Protein AF-A0A4Q3Y9U6-F1 (afdb_monomer_lite)

Sequence (78 aa):
MTRAMGKPVLIGATEGTSPLQRAYLGSGLFSEDWLQSLIHNHPEMLPVADIEPGFGTLMPVAREVPCGHGYIDNLYVT

pLDDT: mean 87.99, std 11.05, range [46.25, 98.0]

Foldseek 3Di:
DDPPPDFDWDDDPVDDIHTDDDDDAPPPPHHLLNVLVVCLVCVVVDVVCVVPVPADDWHWDDAQPDDPVGTDGTDTDD

Secondary structure (DSSP, 8-state):
-PPP-S--EEE-SSS-EEEPPPPPBTSSSB-HHHHHHHHHH-GGGS-HHHH-TT----EEEEEEEEETTEEEEEEEE-

Radius of gyration: 16.15 Å; chains: 1; bounding box: 33×30×38 Å

Structure (mmCIF, N/CA/C/O backbone):
data_AF-A0A4Q3Y9U6-F1
#
_entry.id   AF-A0A4Q3Y9U6-F1
#
loop_
_atom_site.group_PDB
_atom_site.id
_atom_site.type_symbol
_atom_site.label_atom_id
_atom_site.label_alt_id
_atom_site.label_comp_id
_atom_site.label_asym_id
_atom_site.label_entity_id
_atom_site.label_seq_id
_atom_site.pdbx_PDB_ins_code
_atom_site.Cartn_x
_atom_site.Cartn_y
_atom_site.Cartn_z
_atom_site.occupancy
_atom_site.B_iso_or_equiv
_atom_site.auth_seq_id
_atom_site.auth_comp_id
_atom_site.auth_asym_id
_atom_site.auth_atom_id
_atom_site.pdbx_PDB_model_num
ATOM 1 N N . MET A 1 1 ? -6.207 22.239 -0.115 1.00 46.25 1 MET A N 1
ATOM 2 C CA . MET A 1 1 ? -6.575 20.915 0.428 1.00 46.25 1 MET A CA 1
ATOM 3 C C . MET A 1 1 ? -7.152 21.102 1.818 1.00 46.25 1 MET A C 1
ATOM 5 O O . MET A 1 1 ? -6.429 21.509 2.720 1.00 46.25 1 MET A O 1
ATOM 9 N N . THR A 1 2 ? -8.451 20.884 1.990 1.00 46.25 2 THR A N 1
ATOM 10 C CA . THR A 1 2 ? -9.109 20.998 3.296 1.00 46.25 2 THR A CA 1
ATOM 11 C C . THR A 1 2 ? -8.751 19.759 4.114 1.00 46.25 2 THR A C 1
ATOM 13 O O . THR A 1 2 ? -9.039 18.645 3.684 1.00 46.25 2 THR A O 1
ATOM 16 N N . ARG A 1 3 ? -8.070 19.923 5.260 1.00 61.66 3 ARG A N 1
ATOM 17 C CA . ARG A 1 3 ? -7.849 18.812 6.206 1.00 61.66 3 ARG A CA 1
ATOM 18 C C . ARG A 1 3 ? -9.214 18.224 6.556 1.00 61.66 3 ARG A C 1
ATOM 20 O O . ARG A 1 3 ? -10.111 18.983 6.915 1.00 61.66 3 ARG A O 1
ATOM 27 N N . ALA A 1 4 ? -9.353 16.902 6.474 1.00 61.03 4 ALA A N 1
ATOM 28 C CA . ALA A 1 4 ? -10.527 16.214 6.995 1.00 61.03 4 ALA A CA 1
ATOM 29 C C . ALA A 1 4 ? -10.772 16.683 8.441 1.00 61.03 4 ALA A C 1
ATOM 31 O O . ALA A 1 4 ? -9.892 16.561 9.298 1.00 61.03 4 ALA A O 1
ATOM 32 N N . MET A 1 5 ? -11.925 17.307 8.687 1.00 60.78 5 MET A N 1
ATOM 33 C CA . MET A 1 5 ? -12.284 17.815 10.007 1.00 60.78 5 MET A CA 1
ATOM 34 C C . MET A 1 5 ? -12.912 16.672 10.809 1.00 60.78 5 MET A C 1
ATOM 36 O O . MET A 1 5 ? -14.069 16.330 10.601 1.00 60.78 5 MET A O 1
ATOM 40 N N . GLY A 1 6 ? -12.129 16.053 11.697 1.00 77.31 6 GLY A N 1
ATOM 41 C CA . GLY A 1 6 ? -12.589 14.993 12.600 1.00 77.31 6 GLY A CA 1
ATOM 42 C C . GLY A 1 6 ? -11.450 14.093 13.084 1.00 77.31 6 GLY A C 1
ATOM 43 O O . GLY A 1 6 ? -10.433 13.948 12.405 1.00 77.31 6 GLY A O 1
ATOM 44 N N . LYS A 1 7 ? -11.600 13.493 14.271 1.00 83.94 7 LYS A N 1
ATOM 45 C CA . LYS A 1 7 ? -10.701 12.431 14.747 1.00 83.94 7 LYS A CA 1
ATOM 46 C C . LYS A 1 7 ? -11.287 11.091 14.286 1.00 83.94 7 LYS A C 1
ATOM 48 O O . LYS A 1 7 ? -12.412 10.807 14.689 1.00 83.94 7 LYS A O 1
ATOM 53 N N . PRO A 1 8 ? -10.588 10.295 13.454 1.00 88.19 8 PRO A N 1
ATOM 54 C CA . PRO A 1 8 ? -11.096 8.993 13.031 1.00 88.19 8 PRO A CA 1
ATOM 55 C C . PRO A 1 8 ? -11.422 8.121 14.249 1.00 88.19 8 PRO A C 1
ATOM 57 O O . PRO A 1 8 ? -10.696 8.163 15.245 1.00 88.19 8 PRO A O 1
A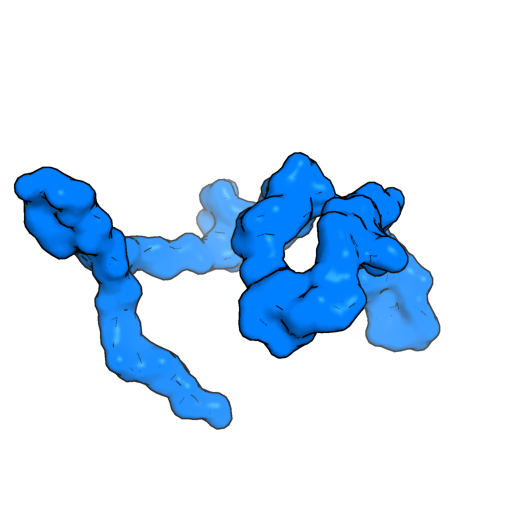TOM 60 N N . VAL A 1 9 ? -12.508 7.355 14.184 1.00 91.12 9 VAL A N 1
ATOM 61 C CA . VAL A 1 9 ? -12.951 6.454 15.257 1.00 91.12 9 VAL A CA 1
ATOM 62 C C . VAL A 1 9 ? -13.142 5.048 14.700 1.00 91.12 9 VAL A C 1
ATOM 64 O O . VAL A 1 9 ? -13.644 4.881 13.592 1.00 91.12 9 VAL A O 1
ATOM 67 N N . LEU A 1 10 ? -12.736 4.045 15.468 1.00 90.25 10 LEU A N 1
ATOM 68 C CA . LEU A 1 10 ? -13.055 2.645 15.243 1.00 90.25 10 LEU A CA 1
ATOM 69 C C . LEU A 1 10 ? -14.356 2.331 15.985 1.00 90.25 10 LEU A C 1
ATOM 71 O O . LEU A 1 10 ? -14.480 2.618 17.176 1.00 90.25 10 LEU A O 1
ATOM 75 N N . ILE A 1 11 ? -15.328 1.761 15.279 1.00 90.19 11 ILE A N 1
ATOM 76 C CA . ILE A 1 11 ? -16.607 1.333 15.851 1.00 90.19 11 ILE A CA 1
ATOM 77 C C . ILE A 1 11 ? -16.518 -0.176 16.070 1.00 90.19 11 ILE A C 1
ATOM 79 O O . ILE A 1 11 ? -16.348 -0.926 15.108 1.00 90.19 11 ILE A O 1
ATOM 83 N N . GLY A 1 12 ? -16.575 -0.618 17.326 1.00 88.25 12 GLY A N 1
ATOM 84 C CA . GLY A 1 12 ? -16.567 -2.041 17.652 1.00 88.25 12 GLY A CA 1
ATOM 85 C C . GLY A 1 12 ? -17.890 -2.711 17.275 1.00 88.25 12 GLY A C 1
ATOM 86 O O . GLY A 1 12 ? -18.950 -2.099 17.371 1.00 88.25 12 GLY A O 1
ATOM 87 N N . ALA A 1 13 ? -17.841 -3.984 16.875 1.00 81.62 13 ALA A N 1
AT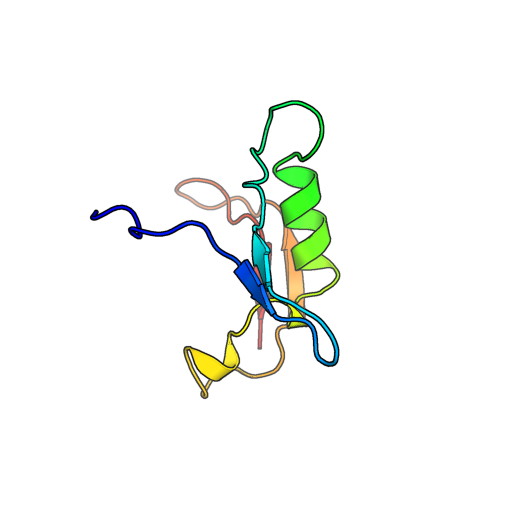OM 88 C CA . ALA A 1 13 ? -19.036 -4.750 16.503 1.00 81.62 13 ALA A CA 1
ATOM 89 C C . ALA A 1 13 ? -20.013 -4.967 17.678 1.00 81.62 13 ALA A C 1
ATOM 91 O O . ALA A 1 13 ? -21.211 -5.128 17.461 1.00 81.62 13 ALA A O 1
ATOM 92 N N . THR A 1 14 ? -19.504 -4.975 18.914 1.00 77.44 14 THR A N 1
ATOM 93 C CA . THR A 1 14 ? -20.284 -5.235 20.136 1.00 77.44 14 THR A CA 1
ATOM 94 C C . THR A 1 14 ? -20.162 -4.136 21.190 1.00 77.44 14 THR A C 1
ATOM 96 O O . THR A 1 14 ? -21.087 -3.962 21.976 1.00 77.44 14 THR A O 1
ATOM 99 N N . GLU A 1 15 ? -19.068 -3.365 21.211 1.00 71.56 15 GLU A N 1
ATOM 100 C CA . GLU A 1 15 ? -18.861 -2.299 22.196 1.00 71.56 15 GLU A CA 1
ATOM 101 C C . GLU A 1 15 ? -18.175 -1.067 21.600 1.00 71.56 15 GLU A C 1
ATOM 103 O O . GLU A 1 15 ? -17.093 -1.166 21.024 1.00 71.56 15 GLU A O 1
ATOM 108 N N . GLY A 1 16 ? -18.792 0.096 21.845 1.00 83.31 16 GLY A N 1
ATOM 109 C CA . GLY A 1 16 ? -18.164 1.417 21.890 1.00 83.31 16 GLY A CA 1
ATOM 110 C C . GLY A 1 16 ? -17.514 1.961 20.611 1.00 83.31 16 GLY A C 1
ATOM 111 O O . GLY A 1 16 ? -17.257 1.279 19.623 1.00 83.31 16 GLY A O 1
ATOM 112 N N . THR A 1 17 ? -17.216 3.258 20.654 1.00 90.00 17 THR A N 1
ATOM 113 C CA . THR A 1 17 ? -16.367 3.931 19.667 1.00 90.00 17 THR A CA 1
ATOM 114 C C . THR A 1 17 ? -15.019 4.239 20.304 1.00 90.00 17 THR A C 1
ATOM 116 O O . THR A 1 17 ? -14.981 4.908 21.339 1.00 90.00 17 THR A O 1
ATOM 119 N N . SER A 1 18 ? -13.916 3.810 19.692 1.00 90.44 18 SER A N 1
ATOM 120 C CA . SER A 1 18 ? -12.566 4.147 20.146 1.00 90.44 18 SER A CA 1
ATOM 121 C C . SER A 1 18 ? -11.893 5.115 19.166 1.00 90.44 18 SER A C 1
ATOM 123 O O . SER A 1 18 ? -11.879 4.884 17.960 1.00 90.44 18 SER A O 1
ATOM 125 N N . PRO A 1 19 ? -11.352 6.252 19.630 1.00 89.88 19 PRO A N 1
ATOM 126 C CA . PRO A 1 19 ? -10.707 7.202 18.739 1.00 89.88 19 PRO A CA 1
ATOM 127 C C . PRO A 1 19 ? -9.337 6.689 18.291 1.00 89.88 19 PRO A C 1
ATOM 129 O O . PRO A 1 19 ? -8.487 6.360 19.117 1.00 89.88 19 PRO A O 1
ATOM 132 N N . LEU A 1 20 ? -9.086 6.705 16.985 1.00 89.19 20 LEU A N 1
ATOM 133 C CA . LEU A 1 20 ? -7.803 6.325 16.410 1.00 89.19 20 LEU A CA 1
ATOM 134 C C . LEU A 1 20 ? -6.755 7.421 16.634 1.00 89.19 20 LEU A C 1
ATOM 136 O O . LEU A 1 20 ? -7.049 8.624 16.676 1.00 89.19 20 LEU A O 1
ATOM 140 N N . GLN A 1 21 ? -5.506 6.991 16.779 1.00 85.31 21 GLN A N 1
ATOM 141 C CA . GLN A 1 21 ? -4.344 7.870 16.801 1.00 85.31 21 GLN A CA 1
ATOM 142 C C . GLN A 1 21 ? -3.668 7.843 15.434 1.00 85.31 21 GLN A C 1
ATOM 144 O O . GLN A 1 21 ? -3.529 6.793 14.813 1.00 85.31 21 GLN A O 1
ATOM 149 N N . ARG A 1 22 ? -3.248 9.016 14.957 1.00 83.62 22 ARG A N 1
ATOM 150 C CA . ARG A 1 22 ? -2.484 9.115 13.715 1.00 83.62 22 ARG A CA 1
ATOM 151 C C . ARG A 1 22 ? -1.121 8.455 13.916 1.00 83.62 22 ARG A C 1
ATOM 153 O O . ARG A 1 22 ? -0.357 8.897 14.770 1.00 83.62 22 ARG A O 1
ATOM 160 N N . ALA A 1 23 ? -0.808 7.465 13.088 1.00 82.00 23 ALA A N 1
ATOM 161 C CA . ALA A 1 23 ? 0.557 6.994 12.918 1.00 82.00 23 ALA A CA 1
ATOM 162 C C . ALA A 1 23 ? 1.349 8.051 12.134 1.00 82.00 23 ALA A C 1
ATOM 164 O O . ALA A 1 23 ? 0.946 8.458 11.042 1.00 82.00 23 ALA A O 1
ATOM 165 N N . TYR A 1 24 ? 2.445 8.538 12.712 1.00 82.44 24 TYR A N 1
ATOM 166 C CA . TYR A 1 24 ? 3.394 9.393 12.008 1.00 82.44 24 TYR A CA 1
ATOM 167 C C . TYR A 1 24 ? 4.502 8.514 11.435 1.00 82.44 24 TYR A C 1
ATOM 169 O O . TYR A 1 24 ? 5.113 7.732 12.162 1.00 82.44 24 TYR A O 1
ATOM 177 N N . LEU A 1 25 ? 4.743 8.636 10.131 1.00 81.00 25 LEU A N 1
ATOM 178 C CA . LEU A 1 25 ? 5.873 7.981 9.483 1.00 81.00 25 LEU A CA 1
ATOM 179 C C . LEU A 1 25 ? 7.163 8.731 9.840 1.00 81.00 25 LEU A C 1
ATOM 181 O O . LEU A 1 25 ? 7.159 9.956 9.971 1.00 81.00 25 LEU A O 1
ATOM 185 N N . GLY A 1 26 ? 8.259 8.000 10.027 1.00 72.00 26 GLY A N 1
ATOM 186 C CA . GLY A 1 26 ? 9.586 8.573 10.280 1.00 72.00 26 GLY A CA 1
ATOM 187 C C . GLY A 1 26 ? 9.873 8.960 11.737 1.00 72.00 26 GLY A C 1
ATOM 188 O O . GLY A 1 26 ? 10.999 9.335 12.044 1.00 72.00 26 GLY A O 1
ATOM 189 N N . SER A 1 27 ? 8.917 8.813 12.665 1.00 72.75 27 SER A N 1
ATOM 190 C CA . SER A 1 27 ? 9.128 9.059 14.105 1.00 72.75 27 SER A CA 1
ATOM 191 C C . SER A 1 27 ? 9.599 7.817 14.887 1.00 72.75 27 SER A C 1
ATOM 193 O O . SER A 1 27 ? 9.402 7.737 16.098 1.00 72.75 27 SER A O 1
ATOM 195 N N . GLY A 1 28 ? 10.174 6.823 14.199 1.00 71.50 28 GLY A N 1
ATOM 196 C CA . GLY A 1 28 ? 10.816 5.634 14.782 1.00 71.50 28 GLY A CA 1
ATOM 197 C C . GLY A 1 2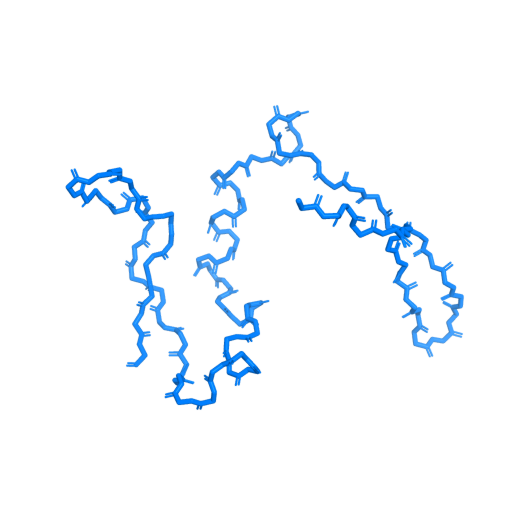8 ? 9.939 4.383 14.939 1.00 71.50 28 GLY A C 1
ATOM 198 O O . GLY A 1 28 ? 10.478 3.284 14.943 1.00 71.50 28 GLY A O 1
ATOM 199 N N . LEU A 1 29 ? 8.610 4.520 15.026 1.00 78.19 29 LEU A N 1
ATOM 200 C CA . LEU A 1 29 ? 7.682 3.377 15.160 1.00 78.19 29 LEU A CA 1
ATOM 201 C C . LEU A 1 29 ? 7.217 2.808 13.814 1.00 78.19 29 LEU A C 1
ATOM 203 O O . LEU A 1 29 ? 7.076 1.599 13.673 1.00 78.19 29 LEU A O 1
ATOM 207 N N . PHE A 1 30 ? 6.992 3.678 12.830 1.00 84.94 30 PHE A N 1
ATOM 208 C CA . PHE A 1 30 ? 6.555 3.306 11.488 1.00 84.94 30 PHE A CA 1
ATOM 209 C C . PHE A 1 30 ? 7.438 4.029 10.470 1.00 84.94 30 PHE A C 1
ATOM 211 O O . PHE A 1 30 ? 7.584 5.253 10.530 1.00 84.94 30 PHE A O 1
ATOM 218 N N . SER A 1 31 ? 8.058 3.281 9.561 1.00 90.06 31 SER A N 1
ATOM 219 C CA . SER A 1 31 ? 8.829 3.823 8.440 1.00 90.06 31 SER A CA 1
ATOM 220 C C . SER A 1 31 ? 8.025 3.737 7.146 1.00 90.06 31 SER A C 1
ATOM 222 O O . SER A 1 31 ? 7.039 3.005 7.050 1.00 90.06 31 SER A O 1
ATOM 224 N N . GLU A 1 32 ? 8.450 4.498 6.144 1.00 90.25 32 GLU A N 1
ATOM 225 C CA . GLU A 1 32 ? 7.894 4.395 4.797 1.00 90.25 32 GLU A CA 1
ATOM 226 C C . GLU A 1 32 ? 8.155 3.010 4.195 1.00 90.25 32 GLU A C 1
ATOM 228 O O . GLU A 1 32 ? 7.214 2.369 3.744 1.00 90.25 32 GLU A O 1
ATOM 233 N N . ASP A 1 33 ? 9.371 2.472 4.342 1.00 92.81 33 ASP A N 1
ATOM 234 C CA . ASP A 1 33 ? 9.693 1.094 3.946 1.00 92.81 33 ASP A CA 1
ATOM 235 C C . ASP A 1 33 ? 8.786 0.046 4.619 1.00 92.81 33 ASP A C 1
ATOM 237 O O . ASP A 1 33 ? 8.341 -0.901 3.968 1.00 92.81 33 ASP A O 1
ATOM 241 N N . TRP A 1 34 ? 8.449 0.225 5.903 1.00 92.69 34 TRP A N 1
ATOM 242 C CA . TRP A 1 34 ? 7.516 -0.661 6.603 1.00 92.69 34 TRP A CA 1
ATOM 243 C C . TRP A 1 34 ? 6.124 -0.611 5.974 1.00 92.69 34 TRP A C 1
ATOM 245 O O . TRP A 1 34 ? 5.537 -1.658 5.698 1.00 92.69 34 TRP A O 1
ATOM 255 N N . LEU A 1 35 ? 5.604 0.593 5.722 1.00 93.12 35 LEU A N 1
ATOM 256 C CA . LEU A 1 35 ? 4.284 0.767 5.123 1.00 93.12 35 LEU A CA 1
ATOM 257 C C . LEU A 1 35 ? 4.255 0.198 3.702 1.00 93.12 35 LEU A C 1
ATOM 259 O O . LEU A 1 35 ? 3.339 -0.543 3.352 1.00 93.12 35 LEU A O 1
ATOM 263 N N . GLN A 1 36 ? 5.275 0.499 2.902 1.00 95.38 36 GLN A N 1
ATOM 264 C CA . GLN A 1 36 ? 5.395 -0.028 1.553 1.00 95.38 36 GLN A CA 1
ATOM 265 C C . GLN A 1 36 ? 5.475 -1.557 1.556 1.00 95.38 36 GLN A C 1
ATOM 267 O O . GLN A 1 36 ? 4.760 -2.180 0.779 1.00 95.38 36 GLN A O 1
ATOM 272 N N . SER A 1 37 ? 6.280 -2.162 2.442 1.00 96.62 37 SER A N 1
ATOM 273 C CA . SER A 1 37 ? 6.373 -3.622 2.609 1.00 96.62 37 SER A CA 1
ATOM 274 C C . SER A 1 37 ? 5.032 -4.241 2.989 1.00 96.62 37 SER A C 1
ATOM 276 O O . SER A 1 37 ? 4.649 -5.277 2.449 1.00 96.62 37 SER A O 1
ATOM 278 N N . LEU A 1 38 ? 4.316 -3.611 3.9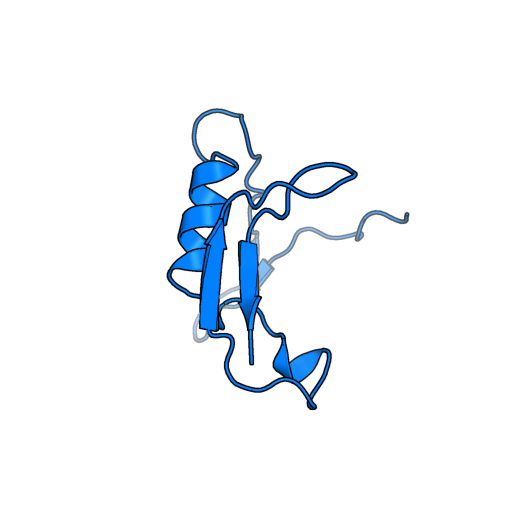23 1.00 95.94 38 LEU A N 1
ATOM 279 C CA . LEU A 1 38 ? 3.018 -4.075 4.397 1.00 95.94 38 LEU A CA 1
ATOM 280 C C . LEU A 1 38 ? 2.011 -4.125 3.239 1.00 95.94 38 LEU A C 1
ATOM 282 O O . LEU A 1 38 ? 1.410 -5.169 3.006 1.00 95.94 38 LEU A O 1
ATOM 286 N N . ILE A 1 39 ? 1.884 -3.037 2.476 1.00 96.31 39 ILE A N 1
ATOM 287 C CA . ILE A 1 39 ? 0.964 -2.944 1.328 1.00 96.31 39 ILE A CA 1
ATOM 288 C C . ILE A 1 39 ? 1.410 -3.854 0.172 1.00 96.31 39 ILE A C 1
ATOM 290 O O . ILE A 1 39 ? 0.577 -4.431 -0.523 1.00 96.31 39 ILE A O 1
ATOM 294 N N . HIS A 1 40 ? 2.714 -4.043 -0.025 1.00 97.81 40 HIS A N 1
ATOM 295 C CA . HIS A 1 40 ? 3.228 -4.974 -1.029 1.00 97.81 40 HIS A CA 1
ATOM 296 C C . HIS A 1 40 ? 2.820 -6.419 -0.743 1.00 97.81 40 HIS A C 1
ATOM 298 O O . HIS A 1 40 ? 2.408 -7.135 -1.648 1.00 97.81 40 HIS A O 1
ATOM 304 N N . ASN A 1 41 ? 2.924 -6.837 0.521 1.00 97.81 41 ASN A N 1
ATOM 305 C CA . ASN A 1 41 ? 2.614 -8.203 0.944 1.00 97.81 41 ASN A CA 1
ATOM 306 C C . ASN A 1 41 ? 1.109 -8.460 1.106 1.00 97.81 41 ASN A C 1
ATOM 308 O O . ASN A 1 41 ? 0.692 -9.614 1.075 1.00 97.81 41 ASN A O 1
ATOM 312 N N . HIS A 1 42 ? 0.320 -7.399 1.281 1.00 97.19 42 HIS A N 1
ATOM 313 C CA . HIS A 1 42 ? -1.128 -7.454 1.478 1.00 97.19 42 HIS A CA 1
ATOM 314 C C . HIS A 1 42 ? -1.848 -6.451 0.558 1.00 97.19 42 HIS A C 1
ATOM 316 O O . HIS A 1 42 ? -2.441 -5.476 1.037 1.00 97.19 42 HIS A O 1
ATOM 322 N N . PRO A 1 43 ? -1.787 -6.633 -0.774 1.00 95.25 43 PRO A N 1
ATOM 323 C CA . PRO A 1 43 ? -2.417 -5.721 -1.730 1.00 95.25 43 PRO A CA 1
ATOM 324 C C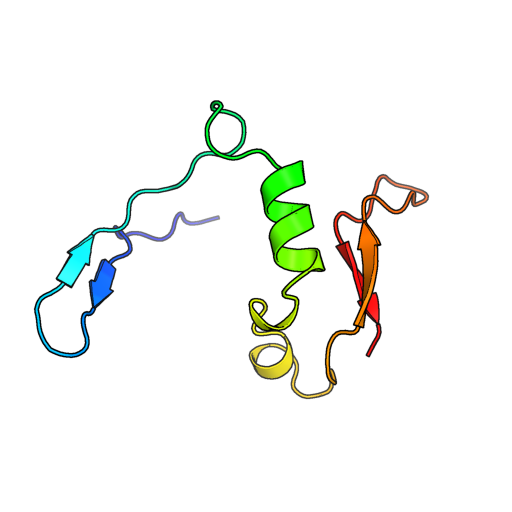 . PRO A 1 43 ? -3.931 -5.562 -1.516 1.00 95.25 43 PRO A C 1
ATOM 326 O O . PRO A 1 43 ? -4.487 -4.516 -1.845 1.00 95.25 43 PRO A O 1
ATOM 329 N N . GLU A 1 44 ? -4.594 -6.558 -0.921 1.00 93.62 44 GLU A N 1
ATOM 330 C CA . GLU A 1 44 ? -6.019 -6.551 -0.576 1.00 93.62 44 GLU A CA 1
ATOM 331 C C . GLU A 1 44 ? -6.420 -5.455 0.421 1.00 93.62 44 GLU A C 1
ATOM 333 O O . GLU A 1 44 ? -7.601 -5.139 0.544 1.00 93.62 44 GLU A O 1
ATOM 338 N N . MET A 1 45 ? -5.458 -4.846 1.124 1.00 93.31 45 MET A N 1
ATOM 339 C CA . MET A 1 45 ? -5.732 -3.692 1.987 1.00 93.31 45 MET A CA 1
ATOM 340 C C . MET A 1 45 ? -6.097 -2.434 1.195 1.00 93.31 45 MET A C 1
ATOM 342 O O . MET A 1 45 ? -6.650 -1.492 1.768 1.00 93.31 45 MET A O 1
ATOM 346 N N . LEU A 1 46 ? -5.754 -2.382 -0.096 1.00 92.75 46 LEU A N 1
ATOM 347 C CA . LEU A 1 46 ? -6.102 -1.268 -0.963 1.00 92.75 46 LEU A CA 1
ATOM 348 C C . LEU A 1 46 ? -7.470 -1.525 -1.613 1.00 92.75 46 LEU A C 1
ATOM 350 O O . LEU A 1 46 ? -7.619 -2.507 -2.343 1.00 92.75 46 LEU A O 1
ATOM 354 N N . PRO A 1 47 ? -8.460 -0.632 -1.434 1.00 91.19 47 PRO A N 1
ATOM 355 C CA . PRO A 1 47 ? -9.804 -0.804 -1.985 1.00 91.19 47 PRO A CA 1
ATOM 356 C C . PRO A 1 47 ? -9.850 -0.420 -3.475 1.00 91.19 47 PRO A C 1
ATOM 358 O O . PRO A 1 47 ? -10.631 0.432 -3.890 1.00 91.19 47 PRO A O 1
ATOM 361 N N . VAL A 1 48 ? -8.969 -0.989 -4.302 1.00 91.94 48 VAL A N 1
ATOM 362 C CA . VAL A 1 48 ? -8.818 -0.570 -5.707 1.00 91.94 48 VAL A CA 1
ATOM 363 C C . VAL A 1 48 ? -10.062 -0.878 -6.537 1.00 91.94 48 VAL A C 1
ATOM 365 O O . VAL A 1 48 ? -10.476 -0.026 -7.317 1.00 91.94 48 VAL A O 1
ATOM 368 N N . ALA A 1 49 ? -10.710 -2.023 -6.307 1.00 88.44 49 ALA A N 1
ATOM 369 C CA . ALA A 1 49 ? -11.954 -2.386 -6.990 1.00 88.44 49 ALA A CA 1
ATOM 370 C C . ALA A 1 49 ? -13.126 -1.439 -6.661 1.00 88.44 49 ALA A C 1
ATOM 372 O O . ALA A 1 49 ? -14.006 -1.240 -7.496 1.00 88.44 49 ALA A O 1
ATOM 373 N N . ASP A 1 50 ? -13.128 -0.826 -5.473 1.00 89.38 50 ASP A N 1
ATOM 374 C CA . ASP A 1 50 ? -14.149 0.156 -5.087 1.00 89.38 50 ASP A CA 1
ATOM 375 C C . ASP A 1 50 ? -13.906 1.527 -5.741 1.00 89.38 50 ASP A C 1
ATOM 377 O O . ASP A 1 50 ? -14.837 2.319 -5.894 1.00 89.38 50 ASP A O 1
ATOM 381 N N . ILE A 1 51 ? -12.654 1.823 -6.114 1.00 89.38 51 ILE A N 1
ATOM 382 C CA . ILE A 1 51 ? -12.261 3.071 -6.782 1.00 89.38 51 ILE A CA 1
ATOM 383 C C . ILE A 1 51 ? -12.475 2.961 -8.294 1.00 89.38 51 ILE A C 1
ATOM 385 O O . ILE A 1 51 ? -13.036 3.872 -8.899 1.00 89.38 51 ILE A O 1
ATOM 389 N N . GLU A 1 52 ? -12.023 1.861 -8.896 1.00 92.06 52 GLU A N 1
ATOM 390 C CA . GLU A 1 52 ? -12.153 1.570 -10.324 1.00 92.06 52 GLU A CA 1
ATOM 391 C C . GLU A 1 52 ? -12.487 0.077 -10.512 1.00 92.06 52 GLU A C 1
ATOM 393 O O . GLU A 1 52 ? -11.589 -0.771 -10.466 1.00 92.06 52 GLU A O 1
ATOM 398 N N . PRO A 1 53 ? -13.773 -0.262 -10.730 1.00 86.19 53 PRO A N 1
ATOM 399 C CA . PRO A 1 53 ? -14.232 -1.647 -10.853 1.00 86.19 53 PRO A CA 1
ATOM 400 C C . PRO A 1 53 ? -13.621 -2.425 -12.023 1.00 86.19 53 PRO A C 1
ATOM 402 O O . PRO A 1 53 ? -13.705 -3.652 -12.046 1.00 86.19 53 PRO A O 1
ATOM 405 N N . GLY A 1 54 ? -13.035 -1.738 -13.012 1.00 89.25 54 GLY A N 1
ATOM 406 C CA . GLY A 1 54 ? -12.321 -2.372 -14.119 1.00 89.25 54 GLY A CA 1
ATOM 407 C C . GLY A 1 54 ? -10.991 -3.018 -13.722 1.00 89.25 54 GLY A C 1
ATOM 408 O O . GLY A 1 54 ? -10.468 -3.831 -14.487 1.00 89.25 54 GLY A O 1
ATOM 409 N N . PHE A 1 55 ? -10.438 -2.689 -12.551 1.00 87.81 55 PHE A N 1
ATOM 410 C CA . PHE A 1 55 ? -9.213 -3.309 -12.057 1.00 87.81 55 PHE A CA 1
ATOM 411 C C . PHE A 1 55 ? -9.493 -4.656 -11.387 1.00 87.81 55 PHE A C 1
ATOM 413 O O . PHE A 1 55 ? -10.326 -4.778 -10.490 1.00 87.81 55 PHE A O 1
ATOM 420 N N . GLY A 1 56 ? -8.765 -5.679 -11.840 1.00 85.50 56 GLY A N 1
ATOM 421 C CA . GLY A 1 56 ? -8.790 -7.018 -11.260 1.00 85.50 56 GLY A CA 1
ATOM 422 C C . GLY A 1 56 ? -7.997 -7.119 -9.954 1.00 85.50 56 GLY A C 1
ATOM 423 O O . GLY A 1 56 ? -7.668 -6.129 -9.301 1.00 85.50 56 GLY A O 1
ATOM 424 N N . THR A 1 57 ? -7.663 -8.349 -9.565 1.00 90.69 57 THR A N 1
ATOM 425 C CA . THR A 1 57 ? -6.807 -8.596 -8.401 1.00 90.69 57 THR A CA 1
ATOM 426 C C . THR A 1 57 ? -5.426 -7.987 -8.619 1.00 90.69 57 THR A C 1
ATOM 428 O O . THR A 1 57 ? -4.736 -8.332 -9.575 1.00 90.69 57 THR A O 1
ATOM 431 N N . LEU A 1 58 ? -5.007 -7.113 -7.705 1.00 94.44 58 LEU A N 1
ATOM 432 C CA . LEU A 1 58 ? -3.667 -6.543 -7.721 1.00 94.44 58 LEU A CA 1
ATOM 433 C C . LEU A 1 58 ? -2.609 -7.627 -7.492 1.00 94.44 58 LEU A C 1
ATOM 435 O O . LEU A 1 58 ? -2.575 -8.269 -6.441 1.00 94.44 58 LEU A O 1
ATOM 439 N N . MET A 1 59 ? -1.699 -7.768 -8.448 1.00 95.62 59 MET A N 1
ATOM 440 C CA . MET A 1 59 ? -0.485 -8.565 -8.326 1.00 95.62 59 MET A CA 1
ATOM 441 C C . MET A 1 59 ? 0.699 -7.631 -8.029 1.00 95.62 59 MET A C 1
ATOM 443 O O . MET A 1 59 ? 1.069 -6.839 -8.902 1.00 95.62 59 MET A O 1
ATOM 447 N N . PRO A 1 60 ? 1.287 -7.672 -6.818 1.00 97.06 60 PRO A N 1
ATOM 448 C CA . PRO A 1 60 ? 2.472 -6.887 -6.483 1.00 97.06 60 PRO A CA 1
ATOM 449 C C . PRO A 1 60 ? 3.673 -7.375 -7.299 1.00 97.06 60 PRO A C 1
ATOM 451 O O . PRO A 1 60 ? 3.981 -8.565 -7.305 1.00 97.06 60 PRO A O 1
ATOM 454 N N . VAL A 1 61 ? 4.352 -6.459 -7.994 1.00 97.88 61 VAL A N 1
ATOM 455 C CA . VAL A 1 61 ? 5.484 -6.789 -8.882 1.00 97.88 61 VAL A CA 1
ATOM 456 C C . VAL A 1 61 ? 6.810 -6.347 -8.285 1.00 97.88 61 VAL A C 1
ATOM 458 O O . VAL A 1 61 ? 7.771 -7.113 -8.265 1.00 97.88 61 VAL A O 1
ATOM 461 N N . ALA A 1 62 ? 6.883 -5.099 -7.826 1.00 98.00 62 ALA A N 1
ATOM 462 C CA . ALA A 1 62 ? 8.113 -4.523 -7.299 1.00 98.00 62 ALA A CA 1
ATOM 463 C C . ALA A 1 62 ? 7.829 -3.350 -6.357 1.00 98.00 62 ALA A C 1
ATOM 465 O O . ALA A 1 62 ? 6.754 -2.749 -6.398 1.00 98.00 62 ALA A O 1
ATOM 466 N N . ARG A 1 63 ? 8.827 -3.023 -5.534 1.00 97.69 63 ARG A N 1
ATOM 467 C CA . ARG A 1 63 ? 8.884 -1.789 -4.749 1.00 97.69 63 ARG A CA 1
ATOM 468 C C . ARG A 1 63 ? 9.995 -0.892 -5.259 1.00 97.69 63 ARG A C 1
ATOM 470 O O . ARG A 1 63 ? 10.971 -1.414 -5.796 1.00 97.69 63 ARG A O 1
ATOM 477 N N . GLU A 1 64 ? 9.851 0.413 -5.056 1.00 97.12 64 GLU A N 1
ATOM 478 C CA . GLU A 1 64 ? 10.882 1.410 -5.373 1.00 97.12 64 GLU A CA 1
ATOM 479 C C . GLU A 1 64 ? 11.388 1.282 -6.823 1.00 97.12 64 GLU A C 1
ATOM 481 O O . GLU A 1 64 ? 12.583 1.136 -7.093 1.00 97.12 64 GLU A O 1
ATOM 486 N N . VAL A 1 65 ? 10.465 1.286 -7.790 1.00 97.69 65 VAL A N 1
ATOM 487 C CA . VAL A 1 65 ? 10.806 1.121 -9.212 1.00 97.69 65 VAL A CA 1
ATOM 488 C C . VAL A 1 65 ? 11.302 2.450 -9.785 1.00 97.69 65 VAL A C 1
ATOM 490 O O . VAL A 1 65 ? 10.515 3.400 -9.851 1.00 97.69 65 VAL A O 1
ATOM 493 N N . PRO A 1 66 ? 12.562 2.543 -10.251 1.00 97.12 66 PRO A N 1
ATOM 494 C CA . PRO A 1 66 ? 13.091 3.773 -10.822 1.00 97.12 66 PRO A CA 1
ATOM 495 C C . PRO A 1 66 ? 12.355 4.136 -12.112 1.00 97.12 66 PRO A C 1
ATOM 497 O O . PRO A 1 66 ? 12.185 3.320 -13.017 1.00 97.12 66 PRO A O 1
ATOM 500 N N . CYS A 1 67 ? 11.963 5.397 -12.209 1.00 95.69 67 CYS A N 1
ATOM 501 C CA . CYS A 1 67 ? 11.281 5.995 -13.347 1.00 95.69 67 CYS A CA 1
ATOM 502 C C . CYS A 1 67 ? 12.001 7.283 -13.762 1.00 95.69 67 CYS A C 1
ATOM 504 O O . CYS A 1 67 ? 12.795 7.847 -13.010 1.00 95.69 67 CYS A O 1
ATOM 506 N N . GLY A 1 68 ? 11.688 7.807 -14.952 1.00 95.81 68 GLY A N 1
ATOM 507 C CA . GLY A 1 68 ? 12.326 9.029 -15.467 1.00 95.81 68 GLY A CA 1
ATOM 508 C C . GLY A 1 68 ? 12.190 10.268 -14.565 1.00 95.81 68 GLY A C 1
ATOM 509 O O . GLY A 1 68 ? 12.943 11.219 -14.737 1.00 95.81 68 GLY A O 1
ATOM 510 N N . HIS A 1 69 ? 11.264 10.255 -13.598 1.00 92.50 69 HIS A N 1
ATOM 511 C CA . HIS A 1 69 ? 10.994 11.369 -12.684 1.00 92.50 69 HIS A CA 1
ATOM 512 C C . HIS A 1 69 ? 10.818 10.932 -11.217 1.00 92.50 69 HIS A C 1
ATOM 514 O O . HIS A 1 69 ? 9.995 11.500 -10.505 1.00 92.50 69 HIS A O 1
ATOM 520 N N . GLY A 1 70 ? 11.564 9.926 -10.752 1.00 95.25 70 GLY A N 1
ATOM 521 C CA . GLY A 1 70 ? 11.511 9.462 -9.358 1.00 95.25 70 GLY A CA 1
ATOM 522 C C . GLY A 1 70 ? 11.308 7.958 -9.258 1.00 95.25 70 GLY A C 1
ATOM 523 O O . GLY A 1 70 ? 11.750 7.226 -10.139 1.00 95.25 70 GLY A O 1
ATOM 524 N N . TYR A 1 71 ? 10.647 7.506 -8.197 1.00 97.38 71 TYR A N 1
ATOM 525 C CA . TYR A 1 71 ? 10.411 6.092 -7.925 1.00 97.38 71 TYR A CA 1
ATOM 526 C C . TYR A 1 71 ? 8.917 5.822 -7.750 1.00 97.38 71 TYR A C 1
ATOM 528 O O . TYR A 1 71 ? 8.178 6.678 -7.267 1.00 97.38 71 TYR A O 1
ATOM 536 N N . ILE A 1 72 ? 8.469 4.648 -8.192 1.00 96.31 72 ILE A N 1
ATOM 537 C CA . ILE A 1 72 ? 7.150 4.115 -7.839 1.00 96.31 72 ILE A CA 1
ATOM 538 C C . ILE A 1 72 ? 7.324 3.277 -6.575 1.00 96.31 72 ILE A C 1
ATOM 540 O O . ILE A 1 72 ? 8.015 2.259 -6.622 1.00 96.31 72 ILE A O 1
ATOM 544 N N . ASP A 1 73 ? 6.657 3.662 -5.489 1.00 96.31 73 ASP A N 1
ATOM 545 C CA . ASP A 1 73 ? 6.761 2.990 -4.186 1.00 96.31 73 ASP A CA 1
ATOM 546 C C . ASP A 1 73 ? 6.354 1.513 -4.257 1.00 96.31 73 ASP A C 1
ATOM 548 O O . ASP A 1 73 ? 7.090 0.630 -3.825 1.00 96.31 73 ASP A O 1
ATOM 552 N N . ASN A 1 74 ? 5.184 1.237 -4.840 1.00 97.06 74 ASN A N 1
ATOM 553 C CA . ASN A 1 74 ? 4.641 -0.102 -5.050 1.00 97.06 74 ASN A CA 1
ATOM 554 C C . ASN A 1 74 ? 4.039 -0.213 -6.455 1.00 97.06 74 ASN A C 1
ATOM 556 O O . ASN A 1 74 ? 3.047 0.449 -6.769 1.00 97.06 74 ASN A O 1
ATOM 560 N N . LEU A 1 75 ? 4.631 -1.061 -7.296 1.00 96.75 75 LEU A N 1
ATOM 561 C CA . LEU A 1 75 ? 4.140 -1.358 -8.638 1.00 96.75 75 LEU A CA 1
ATOM 562 C C . LEU A 1 75 ? 3.238 -2.596 -8.612 1.00 96.75 75 LEU A C 1
ATOM 564 O O . LEU A 1 75 ? 3.667 -3.671 -8.186 1.00 96.75 75 LEU A O 1
ATOM 568 N N . TYR A 1 76 ? 2.028 -2.446 -9.147 1.00 96.19 76 TYR A N 1
ATOM 569 C CA . TYR A 1 76 ? 1.046 -3.518 -9.298 1.00 96.19 76 TYR A CA 1
ATOM 570 C C . TYR A 1 76 ? 0.640 -3.703 -10.760 1.00 96.19 76 TYR A C 1
ATOM 572 O O . TYR A 1 76 ? 0.694 -2.762 -11.554 1.00 96.19 76 TYR A O 1
ATOM 580 N N . VAL A 1 77 ? 0.187 -4.911 -11.089 1.00 95.00 77 VAL A N 1
ATOM 581 C CA . VAL A 1 77 ? -0.495 -5.246 -12.350 1.00 95.00 77 VAL A CA 1
ATOM 582 C C . VAL A 1 77 ? -1.798 -5.993 -12.054 1.00 95.00 77 VAL A C 1
ATOM 584 O O . VAL A 1 77 ? -1.934 -6.569 -10.976 1.00 95.00 77 VAL A O 1
ATOM 587 N N . THR A 1 78 ? -2.749 -5.975 -12.988 1.00 90.94 78 THR A N 1
ATOM 588 C CA . THR A 1 78 ? -4.050 -6.668 -12.896 1.00 90.94 78 THR A CA 1
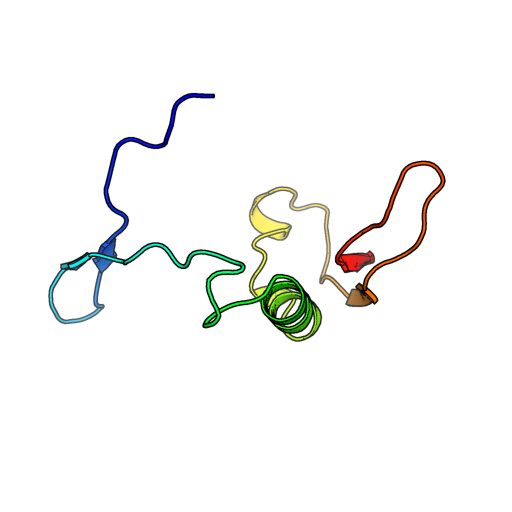ATOM 589 C C . THR A 1 78 ? -4.340 -7.438 -14.166 1.00 90.94 78 THR A C 1
ATOM 591 O O . THR A 1 78 ? -4.021 -6.872 -15.238 1.00 90.94 78 THR A O 1
#